Protein AF-A0A2N0QIP3-F1 (afdb_monomer_lite)

pLDDT: mean 73.49, std 18.25, range [34.06, 96.62]

Foldseek 3Di:
DDDDDDDDDDPPDDDPDDPPDDDDPCVCVVPPVNPADDPVLLVLLLCCQQPVVHDLVVNVVCSCVPPVDDDDSVNSVVSSVVSNCVNPVCPDDPVNVVVVLVVVCVVPVLKDWDWDADPVVRDTPDIDIDDNVRVVVCVVCVVPDDDDPPDPDDDPDRCVSVPVVVVPD

Organism: NCBI:txid588596

Sequence (169 aa):
MAKKDKNYLEVTTFKDQHVGHKLSPLASQFVPTLQKLSEEILQEIRFLTVVAKVNATVQYRIIRKKFKTRIFQTDLYNAIDKFRREAMPGEEDTGTLLKRLYDKKDEDPRWAITMKLDLAIGSLTHLFWITPEQQILWLHYHDVIMHNNTCKPIVITVHCLFLLLQIII

Structure (mmCIF, N/CA/C/O backbone):
data_AF-A0A2N0QIP3-F1
#
_entry.id   AF-A0A2N0QIP3-F1
#
loop_
_atom_site.group_PDB
_atom_site.id
_atom_site.type_symbol
_atom_site.label_atom_id
_atom_site.label_alt_id
_atom_site.label_comp_id
_atom_site.label_asym_id
_atom_site.label_entity_id
_atom_site.label_seq_id
_atom_site.pdbx_PDB_ins_code
_atom_site.Cartn_x
_atom_site.Cartn_y
_atom_site.Cartn_z
_atom_site.occupancy
_atom_site.B_iso_or_equiv
_atom_site.auth_seq_id
_atom_site.auth_comp_id
_atom_site.auth_asym_id
_atom_site.auth_atom_id
_atom_site.pdbx_PDB_model_num
ATOM 1 N N . MET A 1 1 ? 34.114 21.452 44.063 1.00 34.59 1 MET A N 1
ATOM 2 C CA . MET A 1 1 ? 33.929 20.430 43.007 1.00 34.59 1 MET A CA 1
ATOM 3 C C . MET A 1 1 ? 32.694 19.607 43.344 1.00 34.59 1 MET A C 1
ATOM 5 O O . MET A 1 1 ? 32.771 18.771 44.231 1.00 34.59 1 MET A O 1
ATOM 9 N N . ALA A 1 2 ? 31.553 19.874 42.707 1.00 40.78 2 ALA A N 1
ATOM 10 C CA . ALA A 1 2 ? 30.360 19.040 42.857 1.00 40.78 2 ALA A CA 1
ATOM 11 C C . ALA A 1 2 ? 30.299 18.065 41.673 1.00 40.78 2 ALA A C 1
ATOM 13 O O . ALA A 1 2 ? 30.224 18.493 40.522 1.00 40.78 2 ALA A O 1
ATOM 14 N N . LYS A 1 3 ? 30.400 16.763 41.961 1.00 49.31 3 LYS A N 1
ATOM 15 C CA . LYS A 1 3 ? 30.201 15.686 40.984 1.00 49.31 3 LYS A CA 1
ATOM 16 C C . LYS A 1 3 ? 28.728 15.675 40.570 1.00 49.31 3 LYS A C 1
ATOM 18 O O . LYS A 1 3 ? 27.864 15.473 41.417 1.00 49.31 3 LYS A O 1
ATOM 23 N N . LYS A 1 4 ? 28.450 15.909 39.287 1.00 51.50 4 LYS A N 1
ATOM 24 C CA . LYS A 1 4 ? 27.118 15.754 38.699 1.00 51.50 4 LYS A CA 1
ATOM 25 C C . LYS A 1 4 ? 27.020 14.330 38.165 1.00 51.50 4 LYS A C 1
ATOM 27 O O . LYS A 1 4 ? 27.604 14.034 37.130 1.00 51.50 4 LYS A O 1
ATOM 32 N N . ASP A 1 5 ? 26.320 13.470 38.895 1.00 64.12 5 ASP A N 1
ATOM 33 C CA . ASP A 1 5 ? 26.039 12.103 38.471 1.00 64.12 5 ASP A CA 1
ATOM 34 C C . ASP A 1 5 ? 24.537 11.901 38.255 1.00 64.12 5 ASP A C 1
ATOM 36 O O . ASP A 1 5 ? 23.722 12.299 39.089 1.00 64.12 5 ASP A O 1
ATOM 40 N N . LYS A 1 6 ? 24.245 11.194 37.153 1.00 56.06 6 LYS A N 1
ATOM 41 C CA . LYS A 1 6 ? 22.973 10.616 36.679 1.00 56.06 6 LYS A CA 1
ATOM 42 C C . LYS A 1 6 ? 22.052 11.518 35.834 1.00 56.06 6 LYS A C 1
ATOM 44 O O . LYS A 1 6 ? 21.509 12.522 36.282 1.00 56.06 6 LYS A O 1
ATOM 49 N N . ASN A 1 7 ? 21.851 11.072 34.587 1.00 62.22 7 ASN A N 1
ATOM 50 C CA . ASN A 1 7 ? 20.826 11.519 33.637 1.00 62.22 7 ASN A CA 1
ATOM 51 C C . ASN A 1 7 ? 19.421 11.274 34.214 1.00 62.22 7 ASN A C 1
ATOM 53 O O . ASN A 1 7 ? 18.797 10.255 33.921 1.00 62.22 7 ASN A O 1
ATOM 57 N N . TYR A 1 8 ? 18.919 12.195 35.029 1.00 64.31 8 TYR A N 1
ATOM 58 C CA . TYR A 1 8 ? 17.514 12.226 35.419 1.00 64.31 8 TYR A CA 1
ATOM 59 C C . TYR A 1 8 ? 16.815 13.367 34.685 1.00 64.31 8 TYR A C 1
ATOM 61 O O . TYR A 1 8 ? 17.246 14.518 34.743 1.00 64.31 8 TYR A O 1
ATOM 69 N N . LEU A 1 9 ? 15.744 13.030 33.966 1.00 70.25 9 LEU A N 1
ATOM 70 C CA . LEU A 1 9 ? 14.776 14.003 33.476 1.00 70.25 9 LEU A CA 1
ATOM 71 C C . LEU A 1 9 ? 13.804 14.271 34.620 1.00 70.25 9 LEU A C 1
ATOM 73 O O . LEU A 1 9 ? 13.004 13.407 34.972 1.00 70.25 9 LEU A O 1
ATOM 77 N N . GLU A 1 10 ? 13.903 15.450 35.219 1.00 72.69 10 GLU A N 1
ATOM 78 C CA . GLU A 1 10 ? 13.005 15.875 36.285 1.00 72.69 10 GLU A CA 1
ATOM 79 C C . GLU A 1 10 ? 11.980 16.846 35.694 1.00 72.69 10 GLU A C 1
ATOM 81 O O . GLU A 1 10 ? 12.333 17.884 35.130 1.00 72.69 10 GLU A O 1
ATOM 86 N N . VAL A 1 11 ? 10.697 16.484 35.756 1.00 72.44 11 VAL A N 1
ATOM 87 C CA . VAL A 1 11 ? 9.612 17.366 35.314 1.00 72.44 11 VAL A CA 1
ATOM 88 C C . VAL A 1 11 ? 9.358 18.365 36.434 1.00 72.44 11 VAL A C 1
ATOM 90 O O . VAL A 1 11 ? 8.768 18.035 37.457 1.00 72.44 11 VAL A O 1
ATOM 93 N N . THR A 1 12 ? 9.838 19.591 36.252 1.00 72.44 12 THR A N 1
ATOM 94 C CA . THR A 1 12 ? 9.881 20.606 37.313 1.00 72.44 12 THR A CA 1
ATOM 95 C C . THR A 1 12 ? 8.559 21.334 37.528 1.00 72.44 12 THR A C 1
ATOM 97 O O . THR A 1 12 ? 8.364 21.954 38.574 1.00 72.44 12 THR A O 1
ATOM 100 N N . THR A 1 13 ? 7.634 21.326 36.563 1.00 66.50 13 THR A N 1
ATOM 101 C CA . THR A 1 13 ? 6.354 22.034 36.713 1.00 66.50 13 THR A CA 1
ATOM 102 C C . THR A 1 13 ? 5.277 21.486 35.778 1.00 66.50 13 THR A C 1
ATOM 104 O O . THR A 1 13 ? 5.443 21.488 34.561 1.00 66.50 13 THR A O 1
ATOM 107 N N . PHE A 1 14 ? 4.137 21.088 36.346 1.00 70.88 14 PHE A N 1
ATOM 108 C CA . PHE A 1 14 ? 2.898 20.806 35.620 1.00 70.88 14 PHE A CA 1
ATOM 109 C C . PHE A 1 14 ? 1.884 21.907 35.952 1.00 70.88 14 PHE A C 1
ATOM 111 O O . PHE A 1 14 ? 1.516 22.082 37.113 1.00 70.88 14 PHE A O 1
ATOM 118 N N . LYS A 1 15 ? 1.475 22.698 34.954 1.00 72.81 15 LYS A N 1
ATOM 119 C CA . LYS A 1 15 ? 0.443 23.734 35.112 1.00 72.81 15 LYS A CA 1
ATOM 120 C C . LYS A 1 15 ? -0.873 23.234 34.529 1.00 72.81 15 LYS A C 1
ATOM 122 O O . LYS A 1 15 ? -1.099 23.354 33.332 1.00 72.81 15 LYS A O 1
ATOM 127 N N . ASP A 1 16 ? -1.738 22.733 35.401 1.00 70.00 16 ASP A N 1
ATOM 128 C CA . ASP A 1 16 ? -3.056 22.166 35.069 1.00 70.00 16 ASP A CA 1
ATOM 129 C C . ASP A 1 16 ? -4.184 23.219 35.020 1.00 70.00 16 ASP A C 1
ATOM 131 O O . ASP A 1 16 ? -5.330 22.969 35.386 1.00 70.00 16 ASP A O 1
ATOM 135 N N . GLN A 1 17 ? -3.858 24.464 34.657 1.00 77.75 17 GLN A N 1
ATOM 136 C CA . GLN A 1 17 ? -4.841 25.547 34.578 1.00 77.75 17 GLN A CA 1
ATOM 137 C C . GLN A 1 17 ? -5.201 25.834 33.124 1.00 77.75 17 GLN A C 1
ATOM 139 O O . GLN A 1 17 ? -4.420 26.409 32.368 1.00 77.75 17 GLN A O 1
ATOM 144 N N . HIS A 1 18 ? -6.431 25.476 32.761 1.00 71.69 18 HIS A N 1
ATOM 145 C CA . HIS A 1 18 ? -7.008 25.729 31.447 1.00 71.69 18 HIS A CA 1
ATOM 146 C C . HIS A 1 18 ? -7.889 26.980 31.503 1.00 71.69 18 HIS A C 1
ATOM 148 O O . HIS A 1 18 ? -8.929 26.995 32.160 1.00 71.69 18 HIS A O 1
ATOM 154 N N . VAL A 1 19 ? -7.479 28.050 30.817 1.00 73.12 19 VAL A N 1
ATOM 155 C CA . VAL A 1 19 ? -8.283 29.275 30.690 1.00 73.12 19 VAL A CA 1
ATOM 156 C C . VAL A 1 19 ? -9.184 29.156 29.458 1.00 73.12 19 VAL A C 1
ATOM 158 O O . VAL A 1 19 ? -8.732 28.789 28.375 1.00 73.12 19 VAL A O 1
ATOM 161 N N . GLY A 1 20 ? -10.474 29.456 29.617 1.00 74.44 20 GLY A N 1
ATOM 162 C CA . GLY A 1 20 ? -11.434 29.549 28.509 1.00 74.44 20 GLY A CA 1
ATOM 163 C C . GLY A 1 20 ? -12.140 28.249 28.108 1.00 74.44 20 GLY A C 1
ATOM 164 O O . GLY A 1 20 ? -13.015 28.292 27.249 1.00 74.44 20 GLY A O 1
ATOM 165 N N . HIS A 1 21 ? -11.825 27.106 28.723 1.00 72.81 21 HIS A N 1
ATOM 166 C CA . HIS A 1 21 ? -12.562 25.857 28.500 1.00 72.81 21 HIS A CA 1
ATOM 167 C C . HIS A 1 21 ? -12.417 24.890 29.679 1.00 72.81 21 HIS A C 1
ATOM 169 O O . HIS A 1 21 ? -11.413 24.897 30.387 1.00 72.81 21 HIS A O 1
ATOM 175 N N . LYS A 1 22 ? -13.421 24.029 29.873 1.00 77.38 22 LYS A N 1
ATOM 176 C CA . LYS A 1 22 ? -13.309 22.869 30.764 1.00 77.38 22 LYS A CA 1
ATOM 177 C C . LYS A 1 22 ? -12.747 21.700 29.966 1.00 77.38 22 LYS A C 1
ATOM 179 O O . LYS A 1 22 ? -13.265 21.393 28.892 1.00 77.38 22 LYS A O 1
ATOM 184 N N . LEU A 1 23 ? -11.733 21.024 30.500 1.00 72.38 23 LEU A N 1
ATOM 185 C CA . LEU A 1 23 ? -11.330 19.724 29.980 1.00 72.38 23 LEU A CA 1
ATOM 186 C C . LEU A 1 23 ? -12.490 18.745 30.175 1.00 72.38 23 LEU A C 1
ATOM 188 O O . LEU A 1 23 ? -12.907 18.472 31.299 1.00 72.38 23 LEU A O 1
ATOM 192 N N . SER A 1 24 ? -13.037 18.239 29.073 1.00 71.69 24 SER A N 1
ATOM 193 C CA . SER A 1 24 ? -14.015 17.160 29.142 1.00 71.69 24 SER A CA 1
ATOM 194 C C . SER A 1 24 ? -13.265 15.839 29.312 1.00 71.69 24 SER A C 1
ATOM 196 O O . SER A 1 24 ? -12.450 15.512 28.449 1.00 71.69 24 SER A O 1
ATOM 198 N N . PRO A 1 25 ? -13.544 15.028 30.347 1.00 67.44 25 PRO A N 1
ATOM 199 C CA . PRO A 1 25 ? -12.950 13.694 30.469 1.00 67.44 25 PRO A CA 1
ATOM 200 C C . PRO A 1 25 ? -13.320 12.781 29.283 1.00 67.44 25 PRO A C 1
ATOM 202 O O . PRO A 1 25 ? -12.580 11.854 28.956 1.00 67.44 25 PRO A O 1
ATOM 205 N N . LEU A 1 26 ? -14.413 13.095 28.5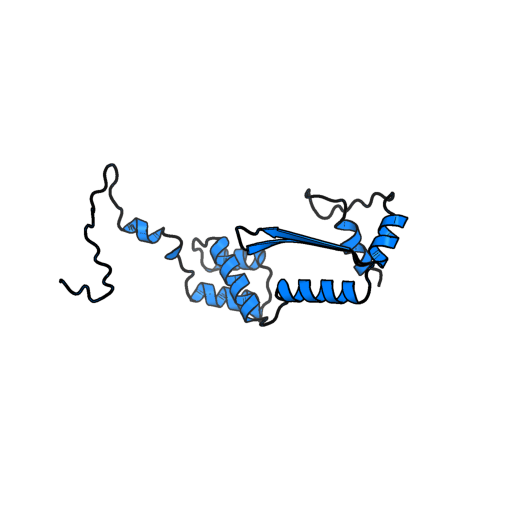73 1.00 65.94 26 LEU A N 1
ATOM 206 C CA . LEU A 1 26 ? -14.826 12.422 27.338 1.00 65.94 26 LEU A CA 1
ATOM 207 C C . LEU A 1 26 ? -13.959 12.799 26.127 1.00 65.94 26 LEU A C 1
ATOM 209 O O . LEU A 1 26 ? -13.992 12.087 25.131 1.00 65.94 26 LEU A O 1
ATOM 213 N N . ALA A 1 27 ? -13.165 13.878 26.188 1.00 64.19 27 ALA A N 1
ATOM 214 C CA . ALA A 1 27 ? -12.279 14.280 25.090 1.00 64.19 27 ALA A CA 1
ATOM 215 C C . ALA A 1 27 ? -11.261 13.181 24.742 1.00 64.19 27 ALA A C 1
ATOM 217 O O . ALA A 1 27 ? -10.922 13.006 23.574 1.00 64.19 27 ALA A O 1
ATOM 218 N N . SER A 1 28 ? -10.857 12.382 25.738 1.00 61.38 28 SER A N 1
ATOM 219 C CA . SER A 1 28 ? -10.018 11.190 25.564 1.00 61.38 28 SER A CA 1
ATOM 220 C C . SER A 1 28 ? -10.611 10.164 24.583 1.00 61.38 28 SER A C 1
ATOM 222 O O . SER A 1 28 ? -9.869 9.507 23.861 1.00 61.38 28 SER A O 1
ATOM 224 N N . GLN A 1 29 ? -11.941 10.070 24.479 1.00 59.19 29 GLN A N 1
ATOM 225 C CA . GLN A 1 29 ? -12.636 9.129 23.587 1.00 59.19 29 GLN A CA 1
ATOM 226 C C . GLN A 1 29 ? -12.558 9.532 22.108 1.00 59.19 29 GLN A C 1
ATOM 228 O O . GLN A 1 29 ? -12.790 8.706 21.226 1.00 59.19 29 GLN A O 1
ATOM 233 N N . PHE A 1 30 ? -12.249 10.802 21.836 1.00 55.88 30 PHE A N 1
ATOM 234 C CA . PHE A 1 30 ? -12.147 11.365 20.488 1.00 55.88 30 PHE A CA 1
ATOM 235 C C . PHE A 1 30 ? -10.701 11.517 20.020 1.00 55.88 30 PHE A C 1
ATOM 237 O O . PHE A 1 30 ? -10.467 12.020 18.923 1.00 55.88 30 PHE A O 1
ATOM 244 N N . VAL A 1 31 ? -9.730 11.103 20.837 1.00 56.81 31 VAL A N 1
ATOM 245 C CA . VAL A 1 31 ? -8.323 11.097 20.449 1.00 56.81 31 VAL A CA 1
ATOM 246 C C . VAL A 1 31 ? -8.135 10.012 19.377 1.00 56.81 31 VAL A C 1
ATOM 248 O O . VAL A 1 31 ? -8.331 8.834 19.682 1.00 56.81 31 VAL A O 1
ATOM 251 N N . PRO A 1 32 ? -7.729 10.356 18.139 1.00 51.44 32 PRO A N 1
ATOM 252 C CA . PRO A 1 32 ? -7.605 9.384 17.047 1.00 51.44 32 PRO A CA 1
ATOM 253 C C . PRO A 1 32 ? -6.653 8.224 17.368 1.00 51.44 32 PRO A C 1
ATOM 255 O O . PRO A 1 32 ? -6.874 7.100 16.940 1.00 51.44 32 PRO A O 1
ATOM 258 N N . THR A 1 33 ? -5.624 8.460 18.189 1.00 50.19 33 THR A N 1
ATOM 259 C CA . THR A 1 33 ? -4.691 7.417 18.649 1.00 50.19 33 THR A CA 1
ATOM 260 C C . THR A 1 33 ? -5.293 6.431 19.661 1.00 50.19 33 THR A C 1
ATOM 262 O O . THR A 1 33 ? -4.715 5.362 19.869 1.00 50.19 33 THR A O 1
ATOM 265 N N . LEU A 1 34 ? -6.444 6.744 20.272 1.00 49.06 34 LEU A N 1
ATOM 266 C CA . LEU A 1 34 ? -7.173 5.868 21.203 1.00 49.06 34 LEU A CA 1
ATOM 267 C C . LEU A 1 34 ? -8.372 5.158 20.551 1.00 49.06 34 LEU A C 1
ATOM 269 O O . LEU A 1 34 ? -8.856 4.161 21.088 1.00 49.06 34 LEU A O 1
ATOM 273 N N . GLN A 1 35 ? -8.821 5.612 19.378 1.00 60.25 35 GLN A N 1
ATOM 274 C CA . GLN A 1 35 ? -9.871 4.961 18.594 1.00 60.25 35 GLN A CA 1
ATOM 275 C C . GLN A 1 35 ? -9.294 3.778 17.809 1.00 60.25 35 GLN A C 1
ATOM 277 O O . GLN A 1 35 ? -8.963 3.865 16.632 1.00 60.25 35 GLN A O 1
ATOM 282 N N . LYS A 1 36 ? -9.141 2.639 18.484 1.00 72.69 36 LYS A N 1
ATOM 283 C CA . LYS A 1 36 ? -8.758 1.387 17.827 1.00 72.69 36 LYS A CA 1
ATOM 284 C C . LYS A 1 36 ? -10.002 0.647 17.348 1.00 72.69 36 LYS A C 1
ATOM 286 O O . LYS A 1 36 ? -11.002 0.572 18.059 1.00 72.69 36 LYS A O 1
ATOM 291 N N . LEU A 1 37 ? -9.924 0.091 16.138 1.00 84.19 37 LEU A N 1
ATOM 292 C CA . LEU A 1 37 ? -10.897 -0.890 15.659 1.00 84.19 37 LEU A CA 1
ATOM 293 C C . LEU A 1 37 ? -10.994 -2.026 16.683 1.00 84.19 37 LEU A C 1
ATOM 295 O O . LEU A 1 37 ? -9.967 -2.462 17.207 1.00 84.19 37 LEU A O 1
ATOM 299 N N . SER A 1 38 ? -12.213 -2.486 16.972 1.00 88.25 38 SER A N 1
ATOM 300 C CA . SER A 1 38 ? -12.396 -3.627 17.868 1.00 88.25 38 SER A CA 1
ATOM 301 C C . SER A 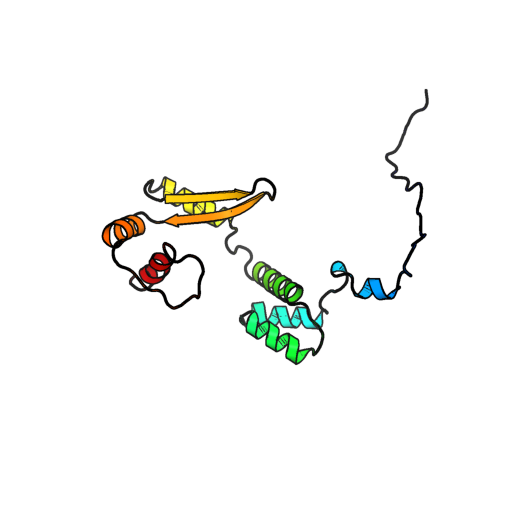1 38 ? -11.801 -4.893 17.250 1.00 88.25 38 SER A C 1
ATOM 303 O O . SER A 1 38 ? -11.652 -4.991 16.027 1.00 88.25 38 SER A O 1
ATOM 305 N N . GLU A 1 39 ? -11.474 -5.872 18.089 1.00 88.25 39 GLU A N 1
ATOM 306 C CA . GLU A 1 39 ? -10.848 -7.114 17.632 1.00 88.25 39 GLU A CA 1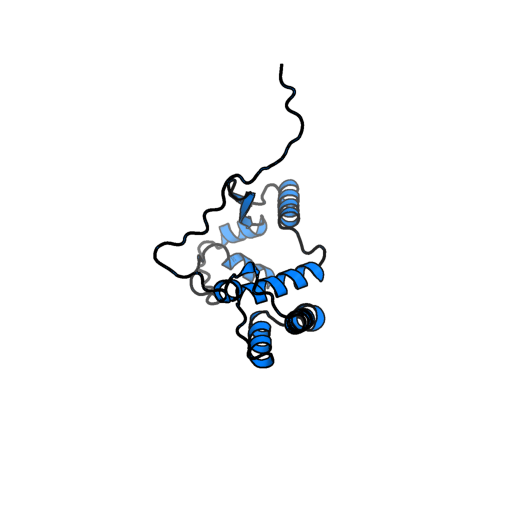
ATOM 307 C C . GLU A 1 39 ? -11.762 -7.879 16.664 1.00 88.25 39 GLU A C 1
ATOM 309 O O . GLU A 1 39 ? -11.301 -8.412 15.657 1.00 88.25 39 GLU A O 1
ATOM 314 N N . GLU A 1 40 ? -13.077 -7.843 16.884 1.00 91.62 40 GLU A N 1
ATOM 315 C CA . GLU A 1 40 ? -14.057 -8.471 15.992 1.00 91.62 40 GLU A CA 1
ATOM 316 C C . GLU A 1 40 ? -14.051 -7.827 14.600 1.00 91.62 40 GLU A C 1
ATOM 318 O O . GLU A 1 40 ? -14.154 -8.516 13.583 1.00 91.62 40 GLU A O 1
ATOM 323 N N . ILE A 1 41 ? -13.903 -6.498 14.540 1.00 92.50 41 ILE A N 1
ATOM 324 C CA . ILE A 1 41 ? -13.801 -5.766 13.275 1.00 92.50 41 ILE A CA 1
ATOM 325 C C . ILE A 1 41 ? -12.478 -6.108 12.582 1.00 92.50 41 ILE A C 1
ATOM 327 O O . ILE A 1 41 ? -12.470 -6.346 11.374 1.00 92.50 41 ILE A O 1
ATOM 331 N N . LEU A 1 42 ? -11.369 -6.171 13.324 1.00 93.38 42 LEU A N 1
ATOM 332 C CA . LEU A 1 42 ? -10.059 -6.535 12.778 1.00 93.38 42 LEU A CA 1
ATOM 333 C C . LEU A 1 42 ? -10.047 -7.953 12.198 1.00 93.38 42 LEU A C 1
ATOM 335 O O . LEU A 1 42 ? -9.533 -8.148 11.095 1.00 93.38 42 LEU A O 1
ATOM 339 N N . GLN A 1 43 ? -10.651 -8.922 12.886 1.00 94.75 43 GLN A N 1
ATOM 340 C CA . GLN A 1 43 ? -10.774 -10.293 12.386 1.00 94.75 43 GLN A CA 1
ATOM 341 C C . GLN A 1 43 ? -11.597 -10.364 11.098 1.00 94.75 43 GLN A C 1
ATOM 343 O O . GLN A 1 43 ? -11.194 -11.041 10.149 1.00 94.75 43 GLN A O 1
ATOM 348 N N . GLU A 1 44 ? -12.702 -9.619 11.022 1.00 95.88 44 GLU A N 1
ATOM 349 C CA . GLU A 1 44 ? -13.509 -9.555 9.803 1.00 95.88 44 GLU A CA 1
ATOM 350 C C . GLU A 1 44 ? -12.721 -8.943 8.637 1.00 95.88 44 GLU A C 1
ATOM 352 O O . GLU A 1 44 ? -12.717 -9.492 7.534 1.00 95.88 44 GLU A O 1
ATOM 357 N N . ILE A 1 45 ? -12.012 -7.831 8.870 1.00 94.94 45 ILE A N 1
ATOM 358 C CA . ILE A 1 45 ? -11.173 -7.190 7.846 1.00 94.94 45 ILE A CA 1
ATOM 359 C C . ILE A 1 45 ? -10.094 -8.160 7.366 1.00 94.94 45 ILE A C 1
ATOM 361 O O . ILE A 1 45 ? -9.863 -8.276 6.160 1.00 94.94 45 ILE A O 1
ATOM 365 N N . ARG A 1 46 ? -9.454 -8.888 8.288 1.00 95.75 46 ARG A N 1
ATOM 366 C CA . ARG A 1 46 ? -8.435 -9.886 7.955 1.00 95.75 46 ARG A CA 1
ATOM 367 C C . ARG A 1 46 ? -9.008 -10.992 7.077 1.00 95.75 46 ARG A C 1
ATOM 369 O O . ARG A 1 46 ? -8.411 -11.309 6.051 1.00 95.75 46 ARG A O 1
ATOM 376 N N . PHE A 1 47 ? -10.170 -11.541 7.429 1.00 96.62 47 PHE A N 1
ATOM 377 C CA . PHE A 1 47 ? -10.843 -12.556 6.617 1.00 96.62 47 PHE A CA 1
ATOM 378 C C . PHE A 1 47 ? -11.168 -12.028 5.214 1.00 96.62 47 PHE A C 1
ATOM 380 O O . PHE A 1 47 ? -10.802 -12.649 4.212 1.00 96.62 47 PHE A O 1
ATOM 387 N N . LEU A 1 48 ? -11.798 -10.853 5.130 1.00 95.81 48 LEU A N 1
ATOM 388 C CA . LEU A 1 48 ? -12.187 -10.252 3.855 1.00 95.81 48 LEU A CA 1
ATOM 389 C C . LEU A 1 48 ? -10.980 -9.920 2.968 1.00 95.81 48 LEU A C 1
ATOM 391 O O . LEU A 1 48 ? -11.067 -10.021 1.744 1.00 95.81 48 LEU A O 1
ATOM 395 N N . THR A 1 49 ? -9.862 -9.538 3.582 1.00 93.69 49 THR A N 1
ATOM 396 C CA . THR A 1 49 ? -8.634 -9.146 2.885 1.00 93.69 49 THR A CA 1
ATOM 397 C C . THR A 1 49 ? -7.812 -10.347 2.438 1.00 93.69 49 THR A C 1
ATOM 399 O O . THR A 1 49 ? -7.437 -10.420 1.271 1.00 93.69 49 THR A O 1
ATOM 402 N N . VAL A 1 50 ? -7.529 -11.277 3.348 1.00 92.69 50 VAL A N 1
ATOM 403 C CA . VAL A 1 50 ? -6.558 -12.358 3.123 1.00 92.69 50 VAL A CA 1
ATOM 404 C C . VAL A 1 50 ? -7.220 -13.583 2.503 1.00 92.69 50 VAL A C 1
ATOM 406 O O . VAL A 1 50 ? -6.696 -14.149 1.547 1.00 92.69 50 VAL A O 1
ATOM 409 N N . VAL A 1 51 ? -8.385 -13.980 3.024 1.00 90.81 51 VAL A N 1
ATOM 410 C CA . VAL A 1 51 ? -9.074 -15.209 2.602 1.00 90.81 51 VAL A CA 1
ATOM 411 C C . VAL A 1 51 ? -9.985 -14.927 1.414 1.00 90.81 51 VAL A C 1
ATOM 413 O O . VAL A 1 51 ? -9.851 -15.552 0.366 1.00 90.81 51 VAL A O 1
ATOM 416 N N . ALA A 1 52 ? -10.891 -13.957 1.552 1.00 89.94 52 ALA A N 1
ATOM 417 C CA . ALA A 1 52 ? -11.891 -13.672 0.524 1.00 89.94 52 ALA A CA 1
ATOM 418 C C . ALA A 1 52 ? -11.386 -12.736 -0.593 1.00 89.94 52 ALA A C 1
ATOM 420 O O . ALA A 1 52 ? -12.059 -12.597 -1.612 1.00 89.94 52 ALA A O 1
ATOM 421 N N . LYS A 1 53 ? -10.223 -12.086 -0.408 1.00 89.81 53 LYS A N 1
ATOM 422 C CA . LYS A 1 53 ? -9.583 -11.162 -1.370 1.00 89.81 53 LYS A CA 1
ATOM 423 C C . LYS A 1 53 ? -10.541 -10.104 -1.940 1.00 89.81 53 LYS A C 1
ATOM 425 O O . LYS A 1 53 ? -10.490 -9.740 -3.115 1.00 89.81 53 LYS A O 1
ATOM 430 N N . VAL A 1 54 ? -11.429 -9.590 -1.094 1.00 91.56 54 VAL A N 1
ATOM 431 C CA . VAL A 1 54 ? -12.468 -8.628 -1.477 1.00 91.56 54 VAL A CA 1
ATOM 432 C C . VAL A 1 54 ? -11.859 -7.240 -1.679 1.00 91.56 54 VAL A C 1
ATOM 434 O O . VAL A 1 54 ? -10.966 -6.819 -0.940 1.00 91.56 54 VAL A O 1
ATOM 437 N N . ASN A 1 55 ? -12.359 -6.484 -2.659 1.00 89.00 55 ASN A N 1
ATOM 438 C CA . ASN A 1 55 ? -11.895 -5.116 -2.887 1.00 89.00 55 ASN A CA 1
ATOM 439 C C . ASN A 1 55 ? -12.220 -4.193 -1.693 1.00 89.00 55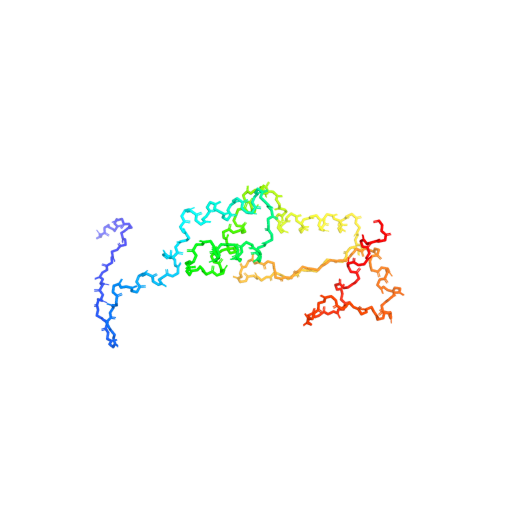 ASN A C 1
ATOM 441 O O . ASN A 1 55 ? -13.239 -4.349 -1.018 1.00 89.00 55 ASN A O 1
ATOM 445 N N . ALA A 1 56 ? -11.374 -3.193 -1.447 1.00 88.19 56 ALA A N 1
ATOM 446 C CA . ALA A 1 56 ? -11.454 -2.385 -0.232 1.00 88.19 56 ALA A CA 1
ATOM 447 C C . ALA A 1 56 ? -12.761 -1.567 -0.113 1.00 88.19 56 ALA A C 1
ATOM 449 O O . ALA A 1 56 ? -13.282 -1.377 0.985 1.00 88.19 56 ALA A O 1
ATOM 450 N N . THR A 1 57 ? -13.351 -1.140 -1.235 1.00 89.50 57 THR A N 1
ATOM 451 C CA . THR A 1 57 ? -14.641 -0.425 -1.248 1.00 89.50 57 THR A CA 1
ATOM 452 C C . THR A 1 57 ? -15.798 -1.327 -0.812 1.00 89.50 57 THR A C 1
ATOM 454 O O . THR A 1 57 ? -16.684 -0.900 -0.069 1.00 89.50 57 THR A O 1
ATOM 457 N N . VAL A 1 58 ? -15.803 -2.586 -1.251 1.00 91.75 58 VAL A N 1
ATOM 458 C CA . VAL A 1 58 ? -16.794 -3.585 -0.843 1.00 91.75 58 VAL A CA 1
ATOM 459 C C . VAL A 1 58 ? -16.558 -3.986 0.609 1.00 91.75 58 VAL A C 1
ATOM 461 O O . VAL A 1 58 ? -17.528 -4.042 1.363 1.00 91.75 58 VAL A O 1
ATOM 464 N N . GLN A 1 59 ? -15.302 -4.146 1.042 1.00 94.12 59 GLN A N 1
ATOM 465 C CA . GLN A 1 59 ? -14.985 -4.365 2.456 1.00 94.12 59 GLN A CA 1
ATOM 466 C C . GLN A 1 59 ? -15.550 -3.251 3.345 1.00 94.12 59 GLN A C 1
ATOM 468 O O . GLN A 1 59 ? -16.264 -3.541 4.302 1.00 94.12 59 GLN A O 1
ATOM 473 N N . TYR A 1 60 ? -15.340 -1.979 2.984 1.00 91.62 60 TYR A N 1
ATOM 474 C CA . TYR A 1 60 ? -15.907 -0.839 3.714 1.00 91.62 60 TYR A CA 1
ATOM 475 C C . TYR A 1 60 ? -17.430 -0.930 3.851 1.00 91.62 60 TYR A C 1
ATOM 477 O O . TYR A 1 60 ? -17.979 -0.732 4.937 1.00 91.62 60 TYR A O 1
ATOM 485 N N . ARG A 1 61 ? -18.129 -1.278 2.764 1.00 92.25 61 ARG A N 1
ATOM 486 C CA . ARG A 1 61 ? -19.592 -1.431 2.775 1.00 92.25 61 ARG A CA 1
ATOM 487 C C . ARG A 1 61 ? -20.042 -2.581 3.676 1.00 92.25 61 ARG A C 1
ATOM 489 O O . ARG A 1 61 ? -20.998 -2.398 4.429 1.00 92.25 61 ARG A O 1
ATOM 496 N N . ILE A 1 62 ? -19.365 -3.730 3.612 1.00 94.12 62 ILE A N 1
ATOM 497 C CA . ILE A 1 62 ? -19.668 -4.906 4.443 1.00 94.12 62 ILE A CA 1
ATOM 498 C C . ILE A 1 62 ? -19.483 -4.558 5.917 1.00 94.12 62 ILE A C 1
ATOM 500 O O . ILE A 1 62 ? -20.424 -4.695 6.696 1.00 94.12 62 ILE A O 1
ATOM 504 N N . ILE A 1 63 ? -18.314 -4.034 6.283 1.00 93.25 63 ILE A N 1
ATOM 505 C CA . ILE A 1 63 ? -17.965 -3.690 7.663 1.00 93.25 63 ILE A CA 1
ATOM 506 C C . ILE A 1 63 ? -18.936 -2.648 8.232 1.00 93.25 63 ILE A C 1
ATOM 508 O O . ILE A 1 63 ? -19.508 -2.848 9.306 1.00 93.25 63 ILE A O 1
ATOM 512 N N . ARG A 1 64 ? -19.218 -1.579 7.477 1.00 90.31 64 ARG A N 1
ATOM 513 C CA . ARG A 1 64 ? -20.167 -0.538 7.897 1.00 90.31 64 ARG A CA 1
ATOM 514 C C . ARG A 1 64 ? -21.576 -1.095 8.117 1.00 90.31 64 ARG A C 1
ATOM 516 O O . ARG A 1 64 ? -22.245 -0.700 9.070 1.00 90.31 64 ARG A O 1
ATOM 523 N N . LYS A 1 65 ? -22.037 -2.004 7.249 1.00 92.56 65 LYS A N 1
ATOM 524 C CA . LYS A 1 65 ? -23.377 -2.603 7.349 1.00 92.56 65 LYS A CA 1
ATOM 525 C C . LYS A 1 65 ? -23.468 -3.643 8.471 1.00 92.56 65 LYS A C 1
ATOM 527 O O . LYS A 1 65 ? -24.501 -3.703 9.134 1.00 92.56 65 LYS A O 1
ATOM 532 N N . LYS A 1 66 ? -22.406 -4.428 8.683 1.00 93.38 66 LYS A N 1
ATOM 533 C CA . LYS A 1 66 ? -22.342 -5.508 9.677 1.00 93.38 66 LYS A CA 1
ATOM 534 C C . LYS A 1 66 ? -22.290 -4.964 11.101 1.00 93.38 66 LYS A C 1
ATOM 536 O O . LYS A 1 66 ? -23.101 -5.363 11.928 1.00 93.38 66 LYS A O 1
ATOM 541 N N . PHE A 1 67 ? -21.384 -4.028 11.370 1.00 89.06 67 PHE A N 1
ATOM 542 C CA . PHE A 1 67 ? -21.124 -3.573 12.737 1.00 89.06 67 PHE A CA 1
ATOM 543 C C . PHE A 1 67 ? -21.944 -2.350 13.144 1.00 89.06 67 PHE A C 1
ATOM 545 O O . PHE A 1 67 ? -22.042 -2.069 14.330 1.00 89.06 67 PHE A O 1
ATOM 552 N N . LYS A 1 68 ? -22.543 -1.618 12.188 1.00 85.12 68 LYS A N 1
ATOM 553 C CA . LYS A 1 68 ? -23.352 -0.402 12.429 1.00 85.12 68 LYS A CA 1
ATOM 554 C C . LYS A 1 68 ? -22.667 0.662 13.314 1.00 85.12 68 LYS A C 1
ATOM 556 O O . LYS A 1 68 ? -23.323 1.589 13.780 1.00 85.12 68 LYS A O 1
ATOM 561 N N . THR A 1 69 ? -21.351 0.565 13.491 1.00 79.75 69 THR A N 1
ATOM 562 C CA . THR A 1 69 ? -20.519 1.472 14.286 1.00 79.75 69 THR A CA 1
ATOM 563 C C . THR A 1 69 ? -19.842 2.490 13.377 1.00 79.75 69 THR A C 1
ATOM 565 O O . THR A 1 69 ? -19.574 2.231 12.199 1.00 79.75 69 THR A O 1
ATOM 568 N N . ARG A 1 70 ? -19.555 3.676 13.920 1.00 79.62 70 ARG A N 1
ATOM 569 C CA . ARG A 1 70 ? -18.779 4.698 13.218 1.00 79.62 70 ARG A CA 1
ATOM 570 C C . ARG A 1 70 ? -17.329 4.229 13.093 1.00 79.62 70 ARG A C 1
ATOM 572 O O . ARG A 1 70 ? -16.610 4.181 14.081 1.00 79.62 70 ARG A O 1
ATOM 579 N N . ILE A 1 71 ? -16.926 3.893 11.873 1.00 82.81 71 ILE A N 1
ATOM 580 C CA . ILE A 1 71 ? -15.564 3.474 11.533 1.00 82.81 71 ILE A CA 1
ATOM 581 C C . ILE A 1 71 ? -14.982 4.519 10.590 1.00 82.81 71 ILE A C 1
ATOM 583 O O . ILE A 1 71 ? -15.608 4.863 9.579 1.00 82.81 71 ILE A O 1
ATOM 587 N N . PHE A 1 72 ? -13.804 5.039 10.925 1.00 84.38 72 PHE A N 1
ATOM 588 C CA . PHE A 1 72 ? -13.099 5.961 10.049 1.00 84.38 72 PHE A CA 1
ATOM 589 C C . PHE A 1 72 ? -12.513 5.200 8.870 1.00 84.38 72 PHE A C 1
ATOM 591 O O . PHE A 1 72 ? -11.982 4.097 8.998 1.00 84.38 72 PHE A O 1
ATOM 598 N N . GLN A 1 73 ? -12.635 5.804 7.693 1.00 84.56 73 GLN A N 1
ATOM 599 C CA . GLN A 1 73 ? -12.180 5.184 6.458 1.00 84.56 73 GLN A CA 1
ATOM 600 C C . GLN A 1 73 ? -10.663 4.948 6.488 1.00 84.56 73 GLN A C 1
ATOM 602 O O . GLN A 1 73 ? -10.201 3.903 6.043 1.00 84.56 73 GLN A O 1
ATOM 607 N N . THR A 1 74 ? -9.915 5.884 7.080 1.00 84.88 74 THR A N 1
ATOM 608 C CA . THR A 1 74 ? -8.465 5.797 7.278 1.00 84.88 74 THR A CA 1
ATOM 609 C C . THR A 1 74 ? -8.077 4.564 8.090 1.00 84.88 74 THR A C 1
ATOM 611 O O . THR A 1 74 ? -7.243 3.788 7.640 1.00 84.88 74 THR A O 1
ATOM 614 N N . ASP A 1 75 ? -8.728 4.325 9.231 1.00 87.44 75 ASP A N 1
ATOM 615 C CA . ASP A 1 75 ? -8.414 3.179 10.096 1.00 87.44 75 ASP A CA 1
ATOM 616 C C . ASP A 1 75 ? -8.700 1.851 9.395 1.00 87.44 75 ASP A C 1
ATOM 618 O O . ASP A 1 75 ? -7.905 0.914 9.482 1.00 87.44 75 ASP A O 1
ATOM 622 N N . LEU A 1 76 ? -9.806 1.786 8.644 1.00 90.94 76 LEU A N 1
ATOM 623 C CA . LEU A 1 76 ? -10.135 0.614 7.840 1.00 90.94 76 LEU A CA 1
ATOM 624 C C . LEU A 1 76 ? -9.066 0.351 6.774 1.00 90.94 76 LEU A C 1
ATOM 626 O O . LEU A 1 76 ? -8.581 -0.773 6.667 1.00 90.94 76 LEU A O 1
ATOM 630 N N . TYR A 1 77 ? -8.710 1.359 5.974 1.00 90.44 77 TYR A N 1
ATOM 631 C CA . TYR A 1 77 ? -7.713 1.183 4.918 1.00 90.44 77 TYR A CA 1
ATOM 632 C C . TYR A 1 77 ? -6.342 0.833 5.487 1.00 90.44 77 TYR A C 1
ATOM 634 O O . TYR A 1 77 ? -5.687 -0.052 4.944 1.00 90.44 77 TYR A O 1
ATOM 642 N N . ASN A 1 78 ? -5.949 1.443 6.606 1.00 89.81 78 ASN A N 1
ATOM 643 C CA . ASN A 1 78 ? -4.712 1.105 7.305 1.00 89.81 78 ASN A CA 1
ATOM 644 C C . ASN A 1 78 ? -4.703 -0.365 7.752 1.00 89.81 78 ASN A C 1
ATOM 646 O O . ASN A 1 78 ? -3.694 -1.049 7.587 1.00 89.81 78 ASN A O 1
ATOM 650 N N . ALA A 1 79 ? -5.822 -0.874 8.278 1.00 92.12 79 ALA A N 1
ATOM 651 C CA . ALA A 1 79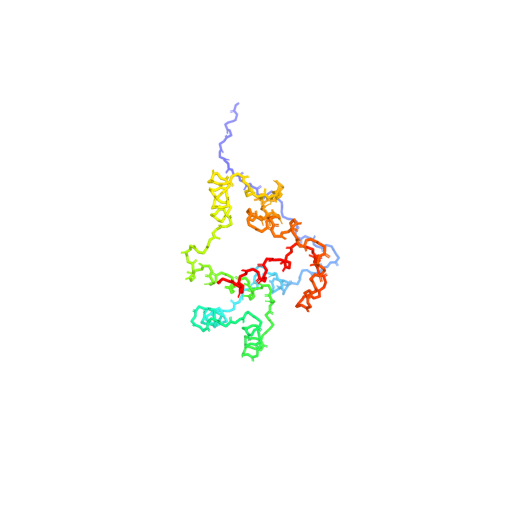 ? -5.950 -2.282 8.651 1.00 92.12 79 ALA A CA 1
ATOM 652 C C . ALA A 1 79 ? -5.904 -3.218 7.429 1.00 92.12 79 ALA A C 1
ATOM 654 O O . ALA A 1 79 ? -5.200 -4.225 7.465 1.00 92.12 79 ALA A O 1
ATOM 655 N N . ILE A 1 80 ? -6.596 -2.878 6.334 1.00 92.25 80 ILE A N 1
ATOM 656 C CA . ILE A 1 80 ? -6.554 -3.646 5.075 1.00 92.25 80 ILE A CA 1
ATOM 657 C C . ILE A 1 80 ? -5.120 -3.716 4.542 1.00 92.25 80 ILE A C 1
ATOM 659 O O . ILE A 1 80 ? -4.634 -4.795 4.212 1.00 92.25 80 ILE A O 1
ATOM 663 N N . ASP A 1 81 ? -4.441 -2.574 4.466 1.00 88.19 81 ASP A N 1
ATOM 664 C CA . ASP A 1 81 ? -3.074 -2.467 3.961 1.00 88.19 81 ASP A CA 1
ATOM 665 C C . ASP A 1 81 ? -2.087 -3.252 4.836 1.00 88.19 81 ASP A C 1
ATOM 667 O O . ASP A 1 81 ? -1.264 -4.018 4.334 1.00 88.19 81 ASP A O 1
ATOM 671 N N . LYS A 1 82 ? -2.236 -3.158 6.163 1.00 90.69 82 LYS A N 1
ATOM 672 C CA . LYS A 1 82 ? -1.486 -3.981 7.118 1.00 90.69 82 LYS A CA 1
ATOM 673 C C . LYS A 1 82 ? -1.656 -5.477 6.831 1.00 90.69 82 LYS A C 1
ATOM 675 O O . LYS A 1 82 ? -0.655 -6.168 6.668 1.00 90.69 82 LYS A O 1
ATOM 680 N N . PHE A 1 83 ? -2.889 -5.972 6.722 1.00 92.00 83 PHE A N 1
ATOM 681 C CA . PHE A 1 83 ? -3.128 -7.400 6.486 1.00 92.00 83 PHE A CA 1
ATOM 682 C C . PHE A 1 83 ? -2.706 -7.866 5.090 1.00 92.00 83 PHE A C 1
ATOM 684 O O . PHE A 1 83 ? -2.310 -9.019 4.938 1.00 92.00 83 PHE A O 1
ATOM 691 N N . ARG A 1 84 ? -2.747 -6.992 4.076 1.00 87.88 84 ARG A N 1
ATOM 692 C CA . ARG A 1 84 ? -2.179 -7.292 2.752 1.00 87.88 84 ARG A CA 1
ATOM 693 C C . ARG A 1 84 ? -0.676 -7.513 2.831 1.00 87.88 84 ARG A C 1
ATOM 695 O O . ARG A 1 84 ? -0.212 -8.552 2.376 1.00 87.88 84 ARG A O 1
ATOM 702 N N . ARG A 1 85 ? 0.054 -6.594 3.472 1.00 83.50 85 ARG A N 1
ATOM 703 C CA . ARG A 1 85 ? 1.506 -6.728 3.674 1.00 83.50 85 ARG A CA 1
ATOM 704 C C . ARG A 1 85 ? 1.870 -7.986 4.456 1.00 83.50 85 ARG A C 1
ATOM 706 O O . ARG A 1 85 ? 2.822 -8.669 4.104 1.00 83.50 85 ARG A O 1
ATOM 713 N N . GLU A 1 86 ? 1.105 -8.311 5.496 1.00 86.19 86 GLU A N 1
ATOM 714 C CA . GLU A 1 86 ? 1.317 -9.538 6.276 1.00 86.19 86 GLU A CA 1
ATOM 715 C C . GLU A 1 86 ? 1.041 -10.815 5.468 1.00 86.19 86 GLU A C 1
ATOM 717 O O . GLU A 1 86 ? 1.703 -11.827 5.685 1.00 86.19 86 GLU A O 1
ATOM 722 N N . ALA A 1 87 ? 0.067 -10.786 4.554 1.00 84.00 87 ALA A N 1
ATOM 723 C CA . ALA A 1 87 ? -0.281 -11.926 3.705 1.00 84.00 87 ALA A CA 1
ATOM 724 C C . ALA A 1 87 ? 0.650 -12.093 2.495 1.00 84.00 87 ALA A C 1
ATOM 726 O O . ALA A 1 87 ? 0.784 -13.205 1.986 1.00 84.00 87 ALA A O 1
ATOM 727 N N . MET A 1 88 ? 1.293 -11.010 2.058 1.00 71.56 88 MET A N 1
ATOM 728 C CA . MET A 1 88 ? 2.282 -10.982 0.980 1.00 71.56 88 MET A CA 1
ATOM 729 C C . MET A 1 88 ? 3.645 -10.521 1.525 1.00 71.56 88 MET A C 1
ATOM 731 O O . MET A 1 88 ? 4.128 -9.449 1.147 1.00 71.56 88 MET A O 1
ATOM 735 N N . PRO A 1 89 ? 4.286 -11.290 2.429 1.00 58.09 89 PRO A N 1
ATOM 736 C CA . PRO A 1 89 ? 5.612 -10.949 2.921 1.00 58.09 89 PRO A CA 1
ATOM 737 C C . PRO A 1 89 ? 6.602 -11.052 1.753 1.00 58.09 89 PRO A C 1
ATOM 739 O O . PRO A 1 89 ? 6.983 -12.145 1.343 1.00 58.09 89 PRO A O 1
ATOM 742 N N . GLY A 1 90 ? 6.970 -9.904 1.184 1.00 56.56 90 GLY A N 1
ATOM 743 C CA . GLY A 1 90 ? 7.834 -9.814 0.005 1.00 56.56 90 GLY A CA 1
ATOM 744 C C . GLY A 1 90 ? 7.172 -9.242 -1.250 1.00 56.56 90 GLY A C 1
ATOM 745 O O . GLY A 1 90 ? 7.824 -9.237 -2.293 1.00 56.56 90 GLY A O 1
ATOM 746 N N . GLU A 1 91 ? 5.927 -8.745 -1.180 1.00 52.19 91 GLU A N 1
ATOM 747 C CA . GLU A 1 91 ? 5.426 -7.860 -2.239 1.00 52.19 91 GLU A CA 1
ATOM 748 C C . GLU A 1 91 ? 6.349 -6.641 -2.346 1.00 52.19 91 GLU A C 1
ATOM 750 O O . GLU A 1 91 ? 6.687 -5.992 -1.357 1.00 52.19 91 GLU A O 1
ATOM 755 N N . GLU A 1 92 ? 6.819 -6.448 -3.569 1.00 59.28 92 GLU A N 1
ATOM 756 C CA . GLU A 1 92 ? 7.971 -5.673 -3.998 1.00 59.28 92 GLU A CA 1
ATOM 757 C C . GLU A 1 92 ? 8.083 -4.323 -3.284 1.00 59.28 92 GLU A C 1
ATOM 759 O O . GLU A 1 92 ? 7.365 -3.372 -3.589 1.00 59.28 92 GLU A O 1
ATOM 764 N N . ASP A 1 93 ? 9.010 -4.249 -2.323 1.00 66.94 93 ASP A N 1
ATOM 765 C CA . ASP A 1 93 ? 9.463 -2.981 -1.762 1.00 66.94 93 ASP A CA 1
ATOM 766 C C . ASP A 1 93 ? 9.770 -2.030 -2.926 1.00 66.94 93 ASP A C 1
ATOM 768 O O . ASP A 1 93 ? 10.401 -2.426 -3.911 1.00 66.94 93 ASP A O 1
ATOM 772 N N . THR A 1 94 ? 9.332 -0.777 -2.827 1.00 68.50 94 THR A N 1
ATOM 773 C CA . THR A 1 94 ? 9.617 0.271 -3.812 1.00 68.50 94 THR A CA 1
ATOM 774 C C . THR A 1 94 ? 11.113 0.322 -4.143 1.00 68.50 94 THR A C 1
ATOM 776 O O . THR A 1 94 ? 11.482 0.575 -5.290 1.00 68.50 94 THR A O 1
ATOM 779 N N . GLY A 1 95 ? 11.980 0.011 -3.169 1.00 74.25 95 GLY A N 1
ATOM 780 C CA . GLY A 1 95 ? 13.419 -0.153 -3.383 1.00 74.25 95 GLY A CA 1
ATOM 781 C C . GLY A 1 95 ? 13.796 -1.327 -4.298 1.00 74.25 95 GLY A C 1
ATOM 782 O O . GLY A 1 95 ? 14.696 -1.194 -5.125 1.00 74.25 95 GLY A O 1
ATOM 783 N N . THR A 1 96 ? 13.088 -2.454 -4.215 1.00 78.12 96 THR A N 1
ATOM 784 C CA . THR A 1 96 ? 13.294 -3.631 -5.079 1.00 78.12 96 THR A CA 1
ATOM 785 C C . THR A 1 96 ? 12.849 -3.364 -6.515 1.00 78.12 96 THR A C 1
ATOM 787 O O . THR A 1 96 ? 13.599 -3.677 -7.441 1.00 78.12 96 THR A O 1
ATOM 790 N N . LEU A 1 97 ? 11.684 -2.733 -6.709 1.00 82.38 97 LEU A N 1
ATOM 791 C CA . LEU A 1 97 ? 11.229 -2.311 -8.039 1.00 82.38 97 LEU A CA 1
ATOM 792 C C . LEU A 1 97 ? 12.240 -1.349 -8.662 1.00 82.38 97 LEU A C 1
ATOM 794 O O . LEU A 1 97 ? 12.638 -1.504 -9.816 1.00 82.38 97 LEU A O 1
ATOM 798 N N . LEU A 1 98 ? 12.691 -0.368 -7.878 1.00 84.94 98 LEU A N 1
ATOM 799 C CA . LEU A 1 98 ? 13.646 0.614 -8.357 1.00 84.94 98 LEU A CA 1
ATOM 800 C C . LEU A 1 98 ? 14.976 -0.030 -8.752 1.00 84.94 98 LEU A C 1
ATOM 802 O O . LEU A 1 98 ? 15.520 0.294 -9.806 1.00 84.94 98 LEU A O 1
ATOM 806 N N . LYS A 1 99 ? 15.467 -0.968 -7.939 1.00 88.00 99 LYS A N 1
ATOM 807 C CA . LYS A 1 99 ? 16.671 -1.735 -8.251 1.00 88.00 99 LYS A CA 1
ATOM 808 C C . LYS A 1 99 ? 16.528 -2.469 -9.584 1.00 88.00 99 LYS A C 1
ATOM 810 O O . LYS A 1 99 ? 17.373 -2.292 -10.449 1.00 88.00 99 LYS A O 1
ATOM 815 N N . ARG A 1 100 ? 15.426 -3.196 -9.794 1.00 87.19 100 ARG A N 1
ATOM 816 C CA . ARG A 1 100 ? 15.172 -3.909 -11.058 1.00 87.19 100 ARG A CA 1
ATOM 817 C C . ARG A 1 100 ? 15.132 -2.979 -12.267 1.00 87.19 100 ARG A C 1
ATOM 819 O O . ARG A 1 100 ? 15.609 -3.352 -13.333 1.00 87.19 100 ARG A O 1
ATOM 826 N N . LEU A 1 101 ? 14.563 -1.781 -12.118 1.00 88.38 101 LEU A N 1
ATOM 827 C CA . LEU A 1 101 ? 14.557 -0.787 -13.190 1.00 88.38 101 LEU A CA 1
ATOM 828 C C . LEU A 1 101 ? 15.985 -0.346 -13.538 1.00 88.38 101 LEU A C 1
ATOM 830 O O . LEU A 1 101 ? 16.326 -0.279 -14.716 1.00 88.38 101 LEU A O 1
ATOM 834 N N . TYR A 1 102 ? 16.835 -0.092 -12.541 1.00 91.19 102 TYR A N 1
ATOM 835 C CA . TYR A 1 102 ? 18.240 0.229 -12.798 1.00 91.19 102 TYR A CA 1
ATOM 836 C C . TYR A 1 102 ? 19.022 -0.945 -13.381 1.00 91.19 102 TYR A C 1
ATOM 838 O O . TYR A 1 102 ? 19.741 -0.726 -14.346 1.00 91.19 102 TYR A O 1
ATOM 846 N N . ASP A 1 103 ? 18.800 -2.172 -12.906 1.00 93.88 103 ASP A N 1
ATOM 847 C CA . ASP A 1 103 ? 19.408 -3.371 -13.494 1.00 93.88 103 ASP A CA 1
ATOM 848 C C . ASP A 1 103 ? 19.054 -3.469 -14.996 1.00 93.88 103 ASP A C 1
ATOM 850 O O . ASP A 1 103 ? 19.917 -3.707 -15.838 1.00 93.88 103 ASP A O 1
ATOM 854 N N . LYS A 1 104 ? 17.796 -3.180 -15.368 1.00 90.88 104 LYS A N 1
ATOM 855 C CA . LYS A 1 104 ? 17.357 -3.127 -16.776 1.00 90.88 104 LYS A CA 1
ATOM 856 C C . LYS A 1 104 ? 18.008 -2.004 -17.579 1.00 90.88 104 LYS A C 1
ATOM 858 O O . LYS A 1 104 ? 18.247 -2.174 -18.770 1.00 90.88 104 LYS A O 1
ATOM 863 N N . LYS A 1 105 ? 18.292 -0.868 -16.945 1.00 92.19 105 LYS A N 1
ATOM 864 C CA . LYS A 1 105 ? 19.004 0.247 -17.576 1.00 92.19 105 LYS A CA 1
ATOM 865 C C . LYS A 1 105 ? 20.495 -0.030 -17.750 1.00 92.19 105 LYS A C 1
ATOM 867 O O . LYS A 1 105 ? 21.081 0.446 -18.718 1.00 92.19 105 LYS A O 1
ATOM 872 N N . ASP A 1 106 ? 21.089 -0.794 -16.844 1.00 93.69 106 ASP A N 1
ATOM 873 C CA . ASP A 1 106 ? 22.468 -1.253 -16.975 1.00 93.69 106 ASP A CA 1
ATOM 874 C C . ASP A 1 106 ? 22.589 -2.303 -18.095 1.00 93.69 106 ASP A C 1
ATOM 876 O O . ASP A 1 106 ? 23.558 -2.281 -18.853 1.00 93.69 106 ASP A O 1
ATOM 880 N N . GLU A 1 107 ? 21.582 -3.176 -18.251 1.00 95.25 107 GLU A N 1
ATOM 881 C CA . GLU A 1 107 ? 21.471 -4.116 -19.380 1.00 95.25 107 GL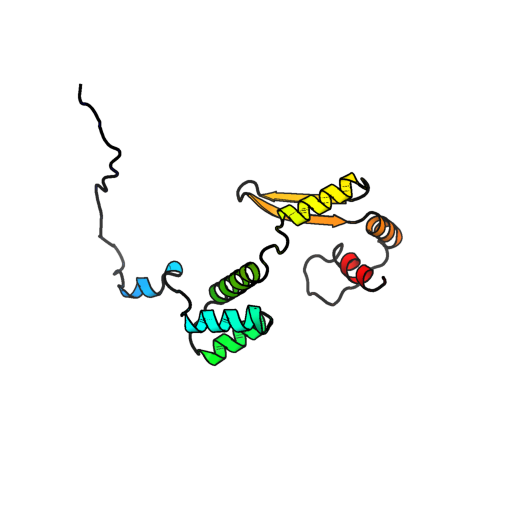U A CA 1
ATOM 882 C C . GLU A 1 107 ? 21.247 -3.401 -20.726 1.00 95.25 107 GLU A C 1
ATOM 884 O O . GLU A 1 107 ? 21.889 -3.737 -21.723 1.00 95.25 107 GLU A O 1
ATOM 889 N N . ASP A 1 108 ? 20.343 -2.418 -20.771 1.00 92.75 108 ASP A N 1
ATOM 890 C CA . ASP A 1 108 ? 20.073 -1.600 -21.953 1.00 92.75 108 ASP A CA 1
ATOM 891 C C . ASP A 1 108 ? 19.985 -0.105 -21.582 1.00 92.75 108 ASP A C 1
ATOM 893 O O . ASP A 1 108 ? 18.955 0.363 -21.077 1.00 92.75 108 ASP A O 1
ATOM 897 N N . PRO A 1 109 ? 21.025 0.692 -21.906 1.00 92.06 109 PRO A N 1
ATOM 898 C CA . PRO A 1 109 ? 21.080 2.120 -21.589 1.00 92.06 109 PRO A CA 1
ATOM 899 C C . PRO A 1 109 ? 19.953 2.955 -22.198 1.00 92.06 109 PRO A C 1
ATOM 901 O O . PRO A 1 109 ? 19.750 4.101 -21.786 1.00 92.06 109 PRO A O 1
ATOM 904 N N . ARG A 1 110 ? 19.221 2.416 -23.183 1.00 90.06 110 ARG A N 1
ATOM 905 C CA . ARG A 1 110 ? 18.076 3.093 -23.794 1.00 90.06 110 ARG A CA 1
ATOM 906 C C . ARG A 1 110 ? 16.886 3.170 -22.846 1.00 90.06 110 ARG A C 1
ATOM 908 O O . ARG A 1 110 ? 15.987 3.949 -23.125 1.00 90.06 110 ARG A O 1
ATOM 915 N N . TRP A 1 111 ? 16.848 2.436 -21.732 1.00 91.12 111 TRP A N 1
ATOM 916 C CA . TRP A 1 111 ? 15.802 2.617 -20.722 1.00 91.12 111 TRP A CA 1
ATOM 917 C C . TRP A 1 111 ? 15.852 4.026 -20.120 1.00 91.12 111 TRP A C 1
ATOM 919 O O . TRP A 1 111 ? 16.823 4.426 -19.468 1.00 91.12 111 TRP A O 1
ATOM 929 N N . ALA A 1 112 ? 14.764 4.776 -20.281 1.00 86.00 112 ALA A N 1
ATOM 930 C CA . ALA A 1 112 ? 14.616 6.078 -19.649 1.00 86.00 112 ALA A CA 1
ATOM 931 C C . ALA A 1 112 ? 13.881 5.910 -18.320 1.00 86.00 112 ALA A C 1
ATOM 933 O O . ALA A 1 112 ? 12.736 5.474 -18.280 1.00 86.00 112 ALA A O 1
ATOM 934 N N . ILE A 1 113 ? 14.561 6.260 -17.227 1.00 87.00 113 ILE A N 1
ATOM 935 C CA . ILE A 1 113 ? 14.051 6.199 -15.854 1.00 87.00 113 ILE A CA 1
ATOM 936 C C . ILE A 1 113 ? 14.269 7.571 -15.227 1.00 87.00 113 ILE A C 1
ATOM 938 O O . ILE A 1 113 ? 15.381 8.099 -15.254 1.00 87.00 113 ILE A O 1
ATOM 942 N N . THR A 1 114 ? 13.212 8.155 -14.675 1.00 85.00 114 THR A N 1
ATOM 943 C CA . THR A 1 114 ? 13.231 9.438 -13.969 1.00 85.00 114 THR A CA 1
ATOM 944 C C . THR A 1 114 ? 12.578 9.265 -12.609 1.00 85.00 114 THR A C 1
ATOM 946 O O . THR A 1 114 ? 11.499 8.687 -12.492 1.00 85.00 114 THR A O 1
ATOM 949 N N . MET A 1 115 ? 13.222 9.789 -11.571 1.00 83.00 115 MET A N 1
ATOM 950 C CA . MET A 1 115 ? 12.700 9.759 -10.212 1.00 83.00 115 MET A CA 1
ATOM 951 C C . MET A 1 115 ? 12.754 11.138 -9.570 1.00 83.00 115 MET A C 1
ATOM 953 O O . MET A 1 115 ? 13.598 11.965 -9.920 1.00 83.00 115 MET A O 1
ATOM 957 N N . LYS A 1 116 ? 11.899 11.352 -8.573 1.00 80.81 116 LYS A N 1
ATOM 958 C CA . LYS A 1 116 ? 12.005 12.490 -7.664 1.00 80.81 116 LYS A CA 1
ATOM 959 C C . LYS A 1 116 ? 11.942 11.998 -6.229 1.00 80.81 116 LYS A C 1
ATOM 961 O O . LYS A 1 116 ? 10.932 11.436 -5.803 1.00 80.81 116 LYS A O 1
ATOM 966 N N . LEU A 1 117 ? 13.018 12.240 -5.493 1.00 79.06 117 LEU A N 1
ATOM 967 C CA . LEU A 1 117 ? 13.091 11.981 -4.064 1.00 79.06 117 LEU A CA 1
ATOM 968 C C . LEU A 1 117 ? 12.776 13.273 -3.309 1.00 79.06 117 LEU A C 1
ATOM 970 O O . LEU A 1 117 ? 13.345 14.324 -3.608 1.00 79.06 117 LEU A O 1
ATOM 974 N N . ASP A 1 118 ? 11.871 13.195 -2.342 1.00 77.38 118 ASP A N 1
ATOM 975 C CA . ASP A 1 118 ? 11.718 14.250 -1.349 1.00 77.38 118 ASP A CA 1
ATOM 976 C C . ASP A 1 118 ? 12.703 13.985 -0.209 1.00 77.38 118 ASP A C 1
ATOM 978 O O . ASP A 1 118 ? 12.541 13.038 0.562 1.00 77.38 118 ASP A O 1
ATOM 982 N N . LEU A 1 119 ? 13.743 14.815 -0.129 1.00 71.25 119 LEU A N 1
ATOM 983 C CA . LEU A 1 119 ? 14.801 14.701 0.875 1.00 71.25 119 LEU A CA 1
ATOM 984 C C . LEU A 1 119 ? 14.334 15.085 2.286 1.00 71.25 119 LEU A C 1
ATOM 986 O O . LEU A 1 119 ? 14.950 14.643 3.251 1.00 71.25 119 LEU A O 1
ATOM 990 N N . ALA A 1 120 ? 13.265 15.875 2.427 1.00 68.62 120 ALA A N 1
ATOM 991 C CA . ALA A 1 120 ? 12.741 16.266 3.736 1.00 68.62 120 ALA A CA 1
ATOM 992 C C . ALA A 1 120 ? 11.963 15.120 4.397 1.00 68.62 120 ALA A C 1
ATOM 994 O O . ALA A 1 120 ? 11.972 14.982 5.618 1.00 68.62 120 ALA A O 1
ATOM 995 N N . ILE A 1 121 ? 11.303 14.294 3.581 1.00 68.44 121 ILE A N 1
ATOM 996 C CA . ILE A 1 121 ? 10.466 13.174 4.035 1.00 68.44 121 ILE A CA 1
ATOM 997 C C . ILE A 1 121 ? 11.190 11.826 3.844 1.00 68.44 121 ILE A C 1
ATOM 999 O O . ILE A 1 121 ? 10.774 10.810 4.393 1.00 68.44 121 ILE A O 1
ATOM 1003 N N . GLY A 1 122 ? 12.287 11.801 3.079 1.00 65.62 122 GLY A N 1
ATOM 1004 C CA . GLY A 1 122 ? 13.036 10.584 2.755 1.00 65.62 122 GLY A CA 1
ATOM 1005 C C . GLY A 1 122 ? 12.246 9.617 1.869 1.00 65.62 122 GLY A C 1
ATOM 1006 O O . GLY A 1 122 ? 12.432 8.408 1.967 1.00 65.62 122 GLY A O 1
ATOM 1007 N N . SER A 1 123 ? 11.332 10.132 1.038 1.00 69.06 123 SER A N 1
ATOM 1008 C CA . SER A 1 123 ? 10.367 9.316 0.289 1.00 69.06 123 SER A CA 1
ATOM 1009 C C . SER A 1 123 ? 10.416 9.568 -1.218 1.00 69.06 123 SER A C 1
ATOM 1011 O O . SER A 1 123 ? 10.624 10.693 -1.682 1.00 69.06 123 SER A O 1
ATOM 1013 N N . LEU A 1 124 ? 10.231 8.502 -2.002 1.00 71.50 124 LEU A N 1
ATOM 1014 C CA . LEU A 1 124 ? 10.105 8.578 -3.456 1.00 71.50 124 LEU A CA 1
ATOM 1015 C C . LEU A 1 124 ? 8.731 9.162 -3.801 1.00 71.50 124 LEU A C 1
ATOM 1017 O O . LEU A 1 124 ? 7.708 8.533 -3.549 1.00 71.50 124 LEU A O 1
ATOM 1021 N N . THR A 1 125 ? 8.705 10.363 -4.374 1.00 76.81 125 THR A N 1
ATOM 1022 C CA . THR A 1 125 ? 7.449 11.067 -4.689 1.00 76.81 125 THR A CA 1
ATOM 1023 C C . THR A 1 125 ? 7.016 10.881 -6.133 1.00 76.81 125 THR A C 1
ATOM 1025 O O . THR A 1 125 ? 5.830 10.975 -6.432 1.00 76.81 125 THR A O 1
ATOM 1028 N N . HIS A 1 126 ? 7.967 10.637 -7.037 1.00 76.50 126 HIS A N 1
ATOM 1029 C CA . HIS A 1 126 ? 7.692 10.428 -8.454 1.00 76.50 126 HIS A CA 1
ATOM 1030 C C . HIS A 1 126 ? 8.618 9.340 -8.992 1.00 76.50 126 HIS A C 1
ATOM 1032 O O . HIS A 1 126 ? 9.822 9.377 -8.736 1.00 76.50 126 HIS A O 1
ATOM 1038 N N . LEU A 1 127 ? 8.058 8.409 -9.760 1.00 82.12 127 LEU A N 1
ATOM 1039 C CA . LEU A 1 127 ? 8.791 7.392 -10.503 1.00 82.12 127 LEU A CA 1
ATOM 1040 C C . LEU A 1 127 ? 8.174 7.280 -11.894 1.00 82.12 127 LEU A C 1
ATOM 1042 O O . LEU A 1 127 ? 6.973 7.058 -12.029 1.00 82.12 127 LEU A O 1
ATOM 1046 N N . PHE A 1 128 ? 9.000 7.455 -12.915 1.00 83.44 128 PHE A N 1
ATOM 1047 C CA . PHE A 1 128 ? 8.634 7.313 -14.314 1.00 83.44 128 PHE A CA 1
ATOM 1048 C C . PHE A 1 128 ? 9.669 6.431 -15.003 1.00 83.44 128 PHE A C 1
ATOM 1050 O O . PHE A 1 128 ? 10.869 6.626 -14.810 1.00 83.44 128 PHE A O 1
ATOM 1057 N N . TRP A 1 129 ? 9.219 5.482 -15.816 1.00 86.62 129 TRP A N 1
ATOM 1058 C CA . TRP A 1 129 ? 10.095 4.685 -16.663 1.00 86.62 129 TRP A CA 1
ATOM 1059 C C . TRP A 1 129 ? 9.429 4.399 -18.005 1.00 86.62 129 TRP A C 1
ATOM 1061 O O . TRP A 1 129 ? 8.205 4.310 -18.089 1.00 86.62 129 TRP A O 1
ATOM 1071 N N . ILE A 1 130 ? 10.236 4.254 -19.051 1.00 84.25 130 ILE A N 1
ATOM 1072 C CA . ILE A 1 130 ? 9.784 3.881 -20.389 1.00 84.25 130 ILE A CA 1
ATOM 1073 C C . ILE A 1 130 ? 10.825 2.966 -21.039 1.00 84.25 130 ILE A C 1
ATOM 1075 O O . ILE A 1 130 ? 12.024 3.267 -21.065 1.00 84.25 130 ILE A O 1
ATOM 1079 N N . THR A 1 131 ? 10.358 1.826 -21.542 1.00 87.00 131 THR A N 1
ATOM 1080 C CA . THR A 1 131 ? 11.210 0.841 -22.224 1.00 87.00 131 THR A CA 1
ATOM 1081 C C . THR A 1 131 ? 11.698 1.373 -23.578 1.00 87.00 131 THR A C 1
ATOM 1083 O O . THR A 1 131 ? 11.069 2.273 -24.146 1.00 87.00 131 THR A O 1
ATOM 1086 N N . PRO A 1 132 ? 12.800 0.839 -24.125 1.00 87.69 132 PRO A N 1
ATOM 1087 C CA . PRO A 1 132 ? 13.287 1.204 -25.454 1.00 87.69 132 PRO A CA 1
ATOM 1088 C C . PRO A 1 132 ? 12.225 0.999 -26.544 1.00 87.69 132 PRO A C 1
ATOM 1090 O O . PRO A 1 132 ? 12.037 1.858 -27.404 1.00 87.69 132 PRO A O 1
ATOM 1093 N N . GLU A 1 133 ? 11.467 -0.095 -26.473 1.00 84.56 133 GLU A N 1
ATOM 1094 C CA . GLU A 1 133 ? 10.392 -0.409 -27.416 1.00 84.56 133 GLU A CA 1
ATOM 1095 C C . GLU A 1 133 ? 9.260 0.617 -27.315 1.00 84.56 133 GLU A C 1
ATOM 1097 O O . GLU A 1 133 ? 8.788 1.137 -28.327 1.00 84.56 133 GLU A O 1
ATOM 1102 N N . GLN A 1 134 ? 8.863 0.980 -26.091 1.00 77.50 134 GLN A N 1
ATOM 1103 C CA . GLN A 1 134 ? 7.860 2.023 -25.874 1.00 77.50 134 GLN A CA 1
ATOM 1104 C C . GLN A 1 134 ? 8.338 3.398 -26.352 1.00 77.50 134 GLN A C 1
ATOM 1106 O O . GLN A 1 134 ? 7.514 4.180 -26.815 1.00 77.50 134 GLN A O 1
ATOM 1111 N N . GLN A 1 135 ? 9.636 3.701 -26.285 1.00 81.50 135 GLN A N 1
ATOM 1112 C CA . GLN A 1 135 ? 10.183 4.941 -26.843 1.00 81.50 135 GLN A CA 1
ATOM 1113 C C . GLN A 1 135 ? 10.100 4.964 -28.367 1.00 81.50 135 GLN A C 1
ATOM 1115 O O . GLN A 1 135 ? 9.712 5.983 -28.931 1.00 81.50 135 GLN A O 1
ATOM 1120 N N . ILE A 1 136 ? 10.408 3.849 -29.033 1.00 83.25 136 ILE A N 1
ATOM 1121 C CA . ILE A 1 136 ? 10.277 3.730 -30.492 1.00 83.25 136 ILE A CA 1
ATOM 1122 C C . ILE A 1 136 ? 8.815 3.917 -30.903 1.00 83.25 136 ILE A C 1
ATOM 1124 O O . ILE A 1 136 ? 8.520 4.682 -31.819 1.00 83.25 136 ILE A O 1
ATOM 1128 N N . LEU A 1 137 ? 7.893 3.266 -30.195 1.00 79.31 137 LEU A N 1
ATOM 1129 C CA . LEU A 1 137 ? 6.462 3.391 -30.463 1.00 79.31 137 LEU A CA 1
ATOM 1130 C C . LEU A 1 137 ? 5.949 4.799 -30.166 1.00 79.31 137 LEU A C 1
ATOM 1132 O O . LEU A 1 137 ? 5.146 5.326 -30.928 1.00 79.31 137 LEU A O 1
ATOM 1136 N N . TRP A 1 138 ? 6.444 5.436 -29.107 1.00 76.25 138 TRP A N 1
ATOM 1137 C CA . TRP A 1 138 ? 6.137 6.832 -28.829 1.00 76.25 138 TRP A CA 1
ATOM 1138 C C . TRP A 1 138 ? 6.634 7.736 -29.962 1.00 76.25 138 TRP A C 1
ATOM 1140 O O . TRP A 1 138 ? 5.846 8.492 -30.510 1.00 76.25 138 TRP A O 1
ATOM 1150 N N . LEU A 1 139 ? 7.886 7.604 -30.407 1.00 77.81 139 LEU A N 1
ATOM 1151 C CA . LEU A 1 139 ? 8.408 8.379 -31.539 1.00 77.81 139 LEU A CA 1
ATOM 1152 C C . LEU A 1 139 ? 7.605 8.148 -32.828 1.00 77.81 139 LEU A C 1
ATOM 1154 O O . LEU A 1 139 ? 7.399 9.089 -33.588 1.00 77.81 139 LEU A O 1
ATOM 1158 N N . HIS A 1 140 ? 7.120 6.928 -33.054 1.00 77.94 140 HIS A N 1
ATOM 1159 C CA . HIS A 1 140 ? 6.381 6.568 -34.263 1.00 77.94 140 HIS A CA 1
ATOM 1160 C C . HIS A 1 140 ? 4.901 6.992 -34.243 1.00 77.94 140 HIS A C 1
ATOM 1162 O O . HIS A 1 140 ? 4.331 7.216 -35.304 1.00 77.94 140 HIS A O 1
ATOM 1168 N N . TYR A 1 141 ? 4.272 7.089 -33.067 1.00 74.31 141 TYR A N 1
ATOM 1169 C CA . TYR A 1 141 ? 2.823 7.313 -32.936 1.00 74.31 141 TYR A CA 1
ATOM 1170 C C . TYR A 1 141 ? 2.450 8.490 -32.017 1.00 74.31 141 TYR A C 1
ATOM 1172 O O . TYR A 1 141 ? 1.298 8.599 -31.598 1.00 74.31 141 TYR A O 1
ATOM 1180 N N . HIS A 1 142 ? 3.395 9.367 -31.660 1.00 68.25 142 HIS A N 1
ATOM 1181 C CA . HIS A 1 142 ? 3.136 10.527 -30.790 1.00 68.25 142 HIS A CA 1
ATOM 1182 C C . HIS A 1 142 ? 2.121 11.524 -31.372 1.00 68.25 142 HIS A C 1
ATOM 1184 O O . HIS A 1 142 ? 1.559 12.326 -30.626 1.00 68.25 142 HIS A O 1
ATOM 1190 N N . ASP A 1 143 ? 1.897 11.490 -32.684 1.00 67.69 143 ASP A N 1
ATOM 1191 C CA . ASP A 1 143 ? 0.923 12.293 -33.423 1.00 67.69 143 ASP A CA 1
ATOM 1192 C C . ASP A 1 143 ? -0.494 11.686 -33.419 1.00 67.69 143 ASP A C 1
ATOM 1194 O O . ASP A 1 143 ? -1.475 12.381 -33.705 1.00 67.69 143 ASP A O 1
ATOM 1198 N N . VAL A 1 144 ? -0.636 10.416 -33.031 1.00 61.25 144 VAL A N 1
ATOM 1199 C CA . VAL A 1 144 ? -1.930 9.745 -32.884 1.00 61.25 144 VAL A CA 1
ATOM 1200 C C . VAL A 1 144 ? -2.528 10.078 -31.514 1.00 61.25 144 VAL A C 1
ATOM 1202 O O . VAL A 1 144 ? -2.087 9.598 -30.468 1.00 61.25 144 VAL A O 1
ATOM 1205 N N . ILE A 1 145 ? -3.590 10.888 -31.506 1.00 53.72 145 ILE A N 1
ATOM 1206 C CA . ILE A 1 145 ? -4.332 11.231 -30.285 1.00 53.72 145 ILE A CA 1
ATOM 1207 C C . ILE A 1 145 ? -5.144 10.013 -29.823 1.00 53.72 145 ILE A C 1
ATOM 1209 O O . ILE A 1 145 ? -6.266 9.775 -30.270 1.00 53.72 145 ILE A O 1
ATOM 1213 N N . MET A 1 146 ? -4.594 9.257 -28.877 1.00 49.06 146 MET A N 1
ATOM 1214 C CA . MET A 1 146 ? -5.298 8.154 -28.224 1.00 49.06 146 MET A CA 1
ATOM 1215 C C . MET A 1 146 ? -6.155 8.688 -27.067 1.00 49.06 146 MET A C 1
ATOM 1217 O O . MET A 1 146 ? -5.649 9.043 -26.001 1.00 49.06 146 MET A O 1
ATOM 1221 N N . HIS A 1 147 ? -7.472 8.749 -27.273 1.00 40.00 147 HIS A N 1
ATOM 1222 C CA . HIS A 1 147 ? -8.435 9.145 -26.242 1.00 40.00 147 HIS A CA 1
ATOM 1223 C C . HIS A 1 147 ? -8.727 7.964 -25.301 1.00 40.00 147 HIS A C 1
ATOM 1225 O O . HIS A 1 147 ? -9.483 7.052 -25.634 1.00 40.00 147 HIS A O 1
ATOM 1231 N N . ASN A 1 148 ? -8.138 7.972 -24.104 1.00 39.62 148 ASN A N 1
ATOM 1232 C CA . ASN A 1 148 ? -8.466 7.013 -23.050 1.00 39.62 148 ASN A CA 1
ATOM 1233 C C . ASN A 1 148 ? -9.605 7.563 -22.175 1.00 39.62 148 ASN A C 1
ATOM 1235 O O . ASN A 1 148 ? -9.379 8.379 -21.284 1.00 39.62 148 ASN A O 1
ATOM 1239 N N . ASN A 1 149 ? -10.834 7.097 -22.407 1.00 38.06 149 ASN A N 1
ATOM 1240 C CA . ASN A 1 149 ? -12.026 7.536 -21.666 1.00 38.06 149 ASN A CA 1
ATOM 1241 C C . ASN A 1 149 ? -12.186 6.883 -20.280 1.00 38.06 149 ASN A C 1
ATOM 1243 O O . ASN A 1 149 ? -13.203 7.094 -19.618 1.00 38.06 149 ASN A O 1
ATOM 1247 N N . THR A 1 150 ? -11.212 6.097 -19.815 1.00 42.03 150 THR A N 1
ATOM 1248 C CA . THR A 1 150 ? -11.389 5.283 -18.601 1.00 42.03 150 THR A CA 1
ATOM 1249 C C . THR A 1 150 ? -11.125 6.044 -17.294 1.00 42.03 150 THR A C 1
ATOM 1251 O O . THR A 1 150 ? -11.548 5.582 -16.238 1.00 42.03 150 THR A O 1
ATOM 1254 N N . CYS A 1 151 ? -10.521 7.241 -17.331 1.00 39.66 151 CYS A N 1
ATOM 1255 C CA . CYS A 1 151 ? -10.270 8.055 -16.132 1.00 39.66 151 CYS A CA 1
ATOM 1256 C C . CYS A 1 151 ? -10.520 9.555 -16.378 1.00 39.66 151 CYS A C 1
ATOM 1258 O O . CYS A 1 151 ? -9.814 10.199 -17.149 1.00 39.66 151 CYS A O 1
ATOM 1260 N N . LYS A 1 152 ? -11.491 10.144 -15.666 1.00 36.84 152 LYS A N 1
ATOM 1261 C CA . LYS A 1 152 ? -11.619 11.608 -15.514 1.00 36.84 152 LYS A CA 1
ATOM 1262 C C . LYS A 1 152 ? -10.541 12.146 -14.546 1.00 36.84 152 LYS A C 1
ATOM 1264 O O . LYS A 1 152 ? -10.126 11.422 -13.646 1.00 36.84 152 LYS A O 1
ATOM 1269 N N . PRO A 1 153 ? -10.203 13.444 -14.621 1.00 43.72 153 PRO A N 1
ATOM 1270 C CA . PRO A 1 153 ? -9.153 14.029 -15.440 1.00 43.72 153 PRO A CA 1
ATOM 1271 C C . PRO A 1 153 ? -7.871 14.233 -14.610 1.00 43.72 153 PRO A C 1
ATOM 1273 O O . PRO A 1 153 ? -7.785 15.188 -13.844 1.00 43.72 153 PRO A O 1
ATOM 1276 N N . ILE A 1 154 ? -6.862 13.371 -14.755 1.00 37.06 154 ILE A N 1
ATOM 1277 C CA . ILE A 1 154 ? -5.511 13.645 -14.238 1.00 37.06 154 ILE A CA 1
ATOM 1278 C C . ILE A 1 154 ? -4.498 13.183 -15.293 1.00 37.06 154 ILE A C 1
ATOM 1280 O O . ILE A 1 154 ? -4.259 11.995 -15.468 1.00 37.06 154 ILE A O 1
ATOM 1284 N N . VAL A 1 155 ? -3.956 14.172 -16.011 1.00 39.12 155 VAL A N 1
ATOM 1285 C CA . VAL A 1 155 ? -2.709 14.149 -16.799 1.00 39.12 155 VAL A CA 1
ATOM 1286 C C . VAL A 1 155 ? -2.575 12.957 -17.758 1.00 39.12 155 VAL A C 1
ATOM 1288 O O . VAL A 1 155 ? -1.766 12.046 -17.587 1.00 39.12 155 VAL A O 1
ATOM 1291 N N . ILE A 1 156 ? -3.376 12.989 -18.822 1.00 44.53 156 ILE A N 1
ATOM 1292 C CA . ILE A 1 156 ? -3.250 12.073 -19.955 1.00 44.53 156 ILE A CA 1
ATOM 1293 C C . ILE A 1 156 ? -2.284 12.689 -20.963 1.00 44.53 156 ILE A C 1
ATOM 1295 O O . ILE A 1 156 ? -2.658 13.559 -21.744 1.00 44.53 156 ILE A O 1
ATOM 1299 N N . THR A 1 157 ? -1.039 12.222 -20.962 1.00 38.69 157 THR A N 1
ATOM 1300 C CA . THR A 1 157 ? -0.241 12.211 -22.204 1.00 38.69 157 THR A CA 1
ATOM 1301 C C . THR A 1 157 ? 0.756 11.054 -22.254 1.00 38.69 157 THR A C 1
ATOM 1303 O O . THR A 1 157 ? 1.103 10.619 -23.340 1.00 38.69 157 THR A O 1
ATOM 1306 N N . VAL A 1 158 ? 1.151 10.463 -21.116 1.00 45.78 158 VAL A N 1
ATOM 1307 C CA . VAL A 1 158 ? 2.165 9.382 -21.126 1.00 45.78 158 VAL A CA 1
ATOM 1308 C C . VAL A 1 158 ? 1.654 8.046 -20.570 1.00 45.78 158 VAL A C 1
ATOM 1310 O O . VAL A 1 158 ? 2.073 6.986 -21.018 1.00 45.78 158 VAL A O 1
ATOM 1313 N N . HIS A 1 159 ? 0.664 8.058 -19.672 1.00 42.41 159 HIS A N 1
ATOM 1314 C CA . HIS A 1 159 ? 0.150 6.822 -19.063 1.00 42.41 159 HIS A CA 1
ATOM 1315 C C . HIS A 1 159 ? -0.720 5.978 -20.020 1.00 42.41 159 HIS A C 1
ATOM 1317 O O . HIS A 1 159 ? -0.916 4.787 -19.806 1.00 42.41 159 HIS A O 1
ATOM 1323 N N . CYS A 1 160 ? -1.252 6.566 -21.096 1.00 41.91 160 CYS A N 1
ATOM 1324 C CA . CYS A 1 160 ? -2.196 5.861 -21.972 1.00 41.91 160 CYS A CA 1
ATOM 1325 C C . CYS A 1 160 ? -1.530 4.932 -22.994 1.00 41.91 160 CYS A C 1
ATOM 1327 O O . CYS A 1 160 ? -2.161 3.957 -23.392 1.00 41.91 160 CYS A O 1
ATOM 1329 N N . LEU A 1 161 ? -0.253 5.143 -23.340 1.00 45.03 161 LEU A N 1
ATOM 1330 C CA . LEU A 1 161 ? 0.512 4.139 -24.094 1.00 45.03 161 LEU A CA 1
ATOM 1331 C C . LEU A 1 161 ? 0.839 2.901 -23.238 1.00 45.03 161 LEU A C 1
ATOM 1333 O O . LEU A 1 161 ? 1.010 1.810 -23.776 1.00 45.03 161 LEU A O 1
ATOM 1337 N N . PHE A 1 162 ? 0.894 3.052 -21.910 1.00 44.09 162 PHE A N 1
ATOM 1338 C CA . PHE A 1 162 ? 1.320 1.993 -20.990 1.00 44.09 162 PHE A CA 1
ATOM 1339 C C . PHE A 1 162 ? 0.305 0.846 -20.860 1.00 44.09 162 PHE A C 1
ATOM 1341 O O . PHE A 1 162 ? 0.709 -0.302 -20.717 1.00 44.09 162 PHE A O 1
ATOM 1348 N N . LEU A 1 163 ? -1.001 1.134 -20.941 1.00 43.81 163 LEU A N 1
ATOM 1349 C CA . LEU A 1 163 ? -2.056 0.128 -20.734 1.00 43.81 163 LEU A CA 1
ATOM 1350 C C . LEU A 1 163 ? -2.449 -0.648 -22.001 1.00 43.81 163 LEU A C 1
ATOM 1352 O O . LEU A 1 163 ? -2.951 -1.761 -21.886 1.00 43.81 163 LEU A O 1
ATOM 1356 N N . LEU A 1 164 ? -2.225 -0.106 -23.203 1.00 42.72 164 LEU A N 1
ATOM 1357 C CA . LEU A 1 164 ? -2.618 -0.786 -24.448 1.00 42.72 164 LEU A CA 1
ATOM 1358 C C . LEU A 1 164 ? -1.541 -1.727 -25.001 1.00 42.72 164 LEU A C 1
ATOM 1360 O O . LEU A 1 164 ? -1.885 -2.705 -25.660 1.00 42.72 164 LEU A O 1
ATOM 1364 N N . LEU A 1 165 ? -0.260 -1.509 -24.685 1.00 37.81 165 LEU A N 1
ATOM 1365 C CA . LEU A 1 165 ? 0.809 -2.411 -25.134 1.00 37.81 165 LEU A CA 1
ATOM 1366 C C . LEU A 1 165 ? 0.850 -3.760 -24.400 1.00 37.81 165 LEU A C 1
ATOM 1368 O O . LEU A 1 165 ? 1.449 -4.696 -24.910 1.00 37.81 165 LEU A O 1
ATOM 1372 N N . GLN A 1 166 ? 0.179 -3.889 -23.252 1.00 37.66 166 GLN A N 1
ATOM 1373 C CA . GLN A 1 166 ? 0.021 -5.174 -22.555 1.00 37.66 166 GLN A CA 1
ATOM 1374 C C . GLN A 1 166 ? -1.124 -6.042 -23.108 1.00 37.66 166 GLN A C 1
ATOM 1376 O O . GLN A 1 166 ? -1.277 -7.172 -22.667 1.00 37.66 166 GLN A O 1
ATOM 1381 N N . ILE A 1 167 ? -1.939 -5.539 -24.047 1.00 38.94 167 ILE A N 1
ATOM 1382 C CA . ILE A 1 167 ? -3.081 -6.287 -24.614 1.00 38.94 167 ILE A CA 1
ATOM 1383 C C . ILE A 1 167 ? -2.732 -6.934 -25.972 1.00 38.94 167 ILE A C 1
ATOM 1385 O O . ILE A 1 167 ? -3.485 -7.771 -26.459 1.00 38.94 167 ILE A O 1
ATOM 1389 N N . ILE A 1 168 ? -1.589 -6.592 -26.582 1.00 34.06 168 ILE A N 1
ATOM 1390 C CA . ILE A 1 168 ? -1.189 -7.089 -27.918 1.00 34.06 168 ILE A CA 1
ATOM 1391 C C . ILE A 1 168 ? 0.090 -7.958 -27.865 1.00 34.06 168 ILE A C 1
ATOM 1393 O O . ILE A 1 168 ? 0.740 -8.172 -28.884 1.00 34.06 168 ILE A O 1
ATOM 1397 N N . ILE A 1 169 ? 0.449 -8.512 -26.700 1.00 34.84 169 ILE A N 1
ATOM 1398 C CA . ILE A 1 169 ? 1.423 -9.616 -26.586 1.00 34.84 169 ILE A CA 1
ATOM 1399 C C . ILE A 1 169 ? 0.877 -10.665 -25.623 1.00 34.84 169 ILE A C 1
ATOM 1401 O O . ILE A 1 169 ? 0.459 -10.263 -24.515 1.00 34.84 169 ILE A O 1
#

Secondary structure (DSSP, 8-state):
------------------SSSPPPGGGGGG-TTT-PPPHHHHHHHHIIIIIS---HHHHHHHHHHHH-S---HHHHHHHHHHHHHHHSTTS--HHHHHHHHHHHHHH-TT-EEEEEEETTTTEEEEEEEE-HHHHHHHHHHTTS----TTSSSS--SSHHHHHHTTS--

Radius of gyration: 25.93 Å; chains: 1; bounding box: 57×45×77 Å